Protein AF-A0A6N9VJW6-F1 (afdb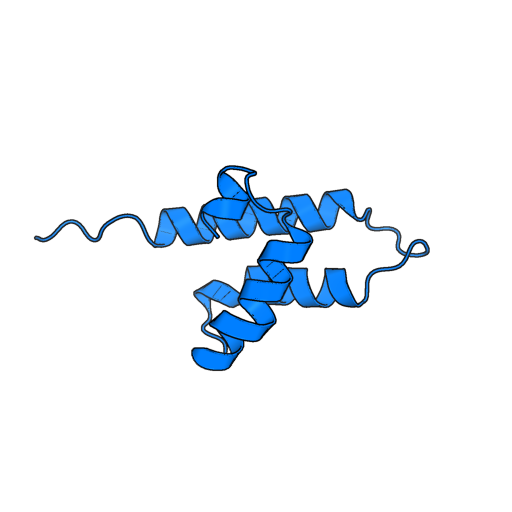_monomer_lite)

Foldseek 3Di:
DVCLLVVVDQLLRVLLCCQPPVCVVVVNDPLNVQSNVLNVCLVVDDPVDPDDNVNSSVSSNVSVVVSVVVPPDPPDD

Radius of gyration: 13.03 Å; chains: 1; bounding box: 26×22×49 Å

pLDDT: mean 90.48, std 13.84, range [39.66, 97.56]

Secondary structure (DSSP, 8-state):
-HHHHTTSS-HHHHHHHIIIIIIHHHT--GGGHHHHHHHHHHHH--TTSSS-HHHHHHHHHHHHHHHHHTTS-----

Structure (mmCIF, N/CA/C/O backbone):
data_AF-A0A6N9VJW6-F1
#
_entry.id   AF-A0A6N9VJW6-F1
#
loop_
_atom_site.group_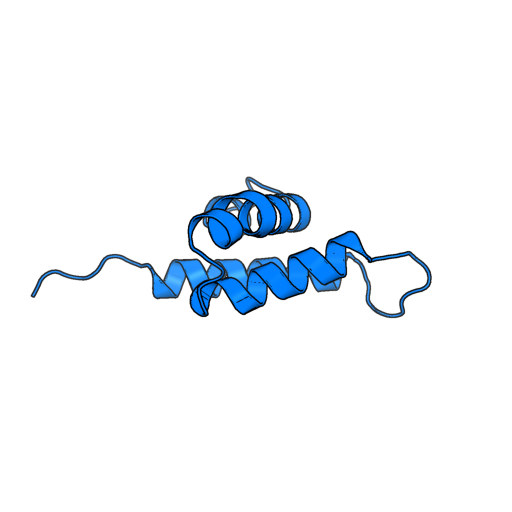PDB
_atom_site.id
_atom_site.type_symbol
_atom_site.label_atom_id
_atom_site.label_alt_id
_atom_site.label_comp_id
_atom_site.label_asym_id
_atom_site.label_entity_id
_atom_site.label_seq_id
_atom_site.pdbx_PDB_ins_code
_atom_site.Cartn_x
_atom_site.Cartn_y
_atom_site.Cartn_z
_atom_site.occupancy
_atom_site.B_iso_or_equiv
_atom_site.auth_seq_id
_atom_site.auth_comp_id
_atom_site.auth_asym_id
_atom_site.auth_atom_id
_atom_site.pdbx_PDB_model_num
ATOM 1 N N . ALA A 1 1 ? 0.674 -0.555 6.220 1.00 88.00 1 ALA A N 1
ATOM 2 C CA . ALA A 1 1 ? 1.053 0.844 5.911 1.00 88.00 1 ALA A CA 1
ATOM 3 C C . ALA A 1 1 ? 2.389 1.237 6.541 1.00 88.00 1 ALA A C 1
ATOM 5 O O . ALA A 1 1 ? 3.299 1.546 5.792 1.00 88.00 1 ALA A O 1
ATOM 6 N N . ALA A 1 2 ? 2.569 1.142 7.865 1.00 93.19 2 ALA A N 1
ATOM 7 C CA . ALA A 1 2 ? 3.845 1.483 8.517 1.00 93.19 2 ALA A CA 1
ATOM 8 C C . ALA A 1 2 ? 5.082 0.772 7.918 1.00 93.19 2 ALA A C 1
ATOM 10 O O . ALA A 1 2 ? 6.094 1.416 7.681 1.00 93.19 2 ALA A O 1
ATOM 11 N N . GLN A 1 3 ? 4.980 -0.521 7.587 1.00 96.06 3 GLN A N 1
ATOM 12 C CA . GLN A 1 3 ? 6.067 -1.274 6.933 1.00 96.06 3 GLN A CA 1
ATOM 13 C C . GLN A 1 3 ? 6.404 -0.767 5.519 1.00 96.06 3 GLN A C 1
ATOM 15 O O . GLN A 1 3 ? 7.551 -0.844 5.097 1.00 96.06 3 GLN A O 1
ATOM 20 N N . ILE A 1 4 ? 5.420 -0.212 4.800 1.00 96.56 4 ILE A N 1
ATOM 21 C CA . I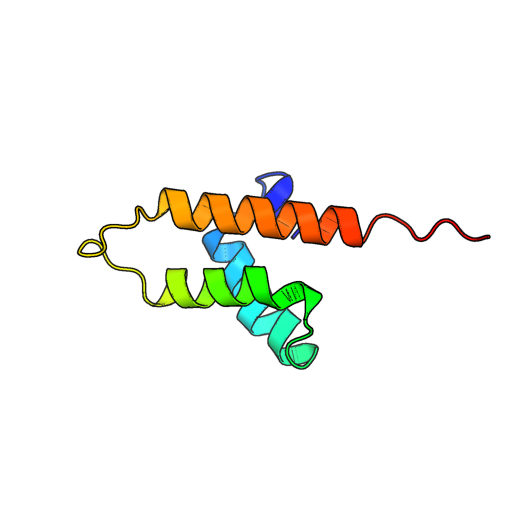LE A 1 4 ? 5.643 0.441 3.500 1.00 96.56 4 ILE A CA 1
ATOM 22 C C . ILE A 1 4 ? 6.433 1.736 3.717 1.00 96.56 4 ILE A C 1
ATOM 24 O O . ILE A 1 4 ? 7.402 2.003 3.018 1.00 96.56 4 ILE A O 1
ATOM 28 N N . VAL A 1 5 ? 6.042 2.528 4.723 1.00 96.31 5 VAL A N 1
ATOM 29 C CA . VAL A 1 5 ? 6.680 3.813 5.054 1.00 96.31 5 VAL A CA 1
ATOM 30 C C . VAL A 1 5 ? 8.134 3.641 5.496 1.00 96.31 5 VAL A C 1
ATOM 32 O O . VAL A 1 5 ? 8.990 4.427 5.096 1.00 96.31 5 VAL A O 1
ATOM 35 N N . ASP A 1 6 ? 8.403 2.619 6.306 1.00 95.31 6 ASP A N 1
ATOM 36 C CA . ASP A 1 6 ? 9.737 2.256 6.799 1.00 95.31 6 ASP A CA 1
ATOM 37 C C . ASP A 1 6 ? 10.603 1.550 5.732 1.00 95.31 6 ASP A C 1
ATOM 39 O O . ASP A 1 6 ? 11.812 1.412 5.894 1.00 95.31 6 ASP A O 1
ATOM 43 N N . GLY A 1 7 ? 10.005 1.135 4.609 1.00 94.94 7 GLY A N 1
ATOM 44 C CA . GLY A 1 7 ? 10.700 0.465 3.506 1.00 94.94 7 GLY A CA 1
ATOM 45 C C . GLY A 1 7 ? 10.989 -1.019 3.748 1.00 94.94 7 GLY A C 1
ATOM 46 O O . GLY A 1 7 ? 11.658 -1.654 2.936 1.00 94.94 7 GLY A O 1
ATOM 47 N N . SER A 1 8 ? 10.473 -1.595 4.837 1.00 96.88 8 SER A N 1
ATOM 48 C CA . SER A 1 8 ? 10.558 -3.033 5.121 1.00 96.88 8 SER A CA 1
ATOM 49 C C . SER A 1 8 ? 9.609 -3.879 4.262 1.00 96.88 8 SER A C 1
ATOM 51 O O . SER A 1 8 ? 9.779 -5.096 4.191 1.00 96.88 8 SER A O 1
ATOM 53 N N . LEU A 1 9 ? 8.644 -3.252 3.580 1.00 96.62 9 LEU A N 1
ATOM 54 C CA . LEU A 1 9 ? 7.742 -3.888 2.620 1.00 96.62 9 LEU A CA 1
ATOM 55 C C . LEU A 1 9 ? 7.678 -3.076 1.318 1.00 96.62 9 LEU A C 1
ATOM 57 O O . LEU A 1 9 ? 7.505 -1.859 1.363 1.00 96.62 9 LEU A O 1
ATOM 61 N N . ASP A 1 10 ? 7.784 -3.751 0.165 1.00 97.12 10 ASP A N 1
ATOM 62 C CA . ASP A 1 10 ? 7.605 -3.113 -1.148 1.00 97.12 10 ASP A CA 1
ATOM 63 C C . ASP A 1 10 ? 6.212 -2.458 -1.238 1.00 97.12 10 ASP A C 1
ATOM 65 O O . ASP A 1 10 ? 5.230 -3.080 -0.819 1.00 97.12 10 ASP A O 1
ATOM 69 N N . PRO A 1 11 ? 6.094 -1.228 -1.777 1.00 97.25 11 PRO A N 1
ATOM 70 C CA . PRO A 1 11 ? 4.813 -0.539 -1.851 1.00 97.25 11 PRO A CA 1
ATOM 71 C C . PRO A 1 11 ? 3.742 -1.311 -2.622 1.00 97.25 11 PRO A C 1
ATOM 73 O O . PRO A 1 11 ? 2.606 -1.350 -2.162 1.00 97.25 11 PRO A O 1
ATOM 76 N N . ALA A 1 12 ? 4.074 -1.980 -3.729 1.00 97.00 12 ALA A N 1
ATOM 77 C CA . ALA A 1 12 ? 3.074 -2.730 -4.483 1.00 97.00 12 ALA A CA 1
ATOM 78 C C . ALA A 1 12 ? 2.562 -3.934 -3.686 1.00 97.00 12 ALA A C 1
ATOM 80 O O . ALA A 1 12 ? 1.353 -4.088 -3.523 1.00 97.00 12 ALA A O 1
ATOM 81 N N . THR A 1 13 ? 3.467 -4.706 -3.080 1.00 97.44 13 THR A N 1
ATOM 82 C CA . THR A 1 13 ? 3.081 -5.804 -2.177 1.00 97.44 13 THR A CA 1
ATOM 83 C C . THR A 1 13 ? 2.259 -5.298 -0.989 1.00 97.44 13 THR A C 1
ATOM 85 O O . THR A 1 13 ? 1.282 -5.917 -0.580 1.00 97.44 13 THR A O 1
ATOM 88 N N . GLY A 1 14 ? 2.641 -4.162 -0.406 1.00 97.19 14 GLY A N 1
ATOM 89 C CA . GLY A 1 14 ? 1.927 -3.589 0.727 1.00 97.19 14 GLY A CA 1
ATOM 90 C C . GLY A 1 14 ? 0.544 -3.042 0.373 1.00 97.19 14 GLY A C 1
ATOM 91 O O . GLY A 1 14 ? -0.365 -3.151 1.196 1.00 97.19 14 GLY A O 1
ATOM 92 N N . ALA A 1 15 ? 0.377 -2.464 -0.818 1.00 97.38 15 ALA A N 1
ATOM 93 C CA . ALA A 1 15 ? -0.916 -2.008 -1.320 1.00 97.38 15 ALA A CA 1
ATOM 94 C C . ALA A 1 15 ? -1.860 -3.186 -1.578 1.00 97.38 15 ALA A C 1
ATOM 96 O O . ALA A 1 15 ? -3.011 -3.126 -1.148 1.00 97.38 15 ALA A O 1
ATOM 97 N N . ASP A 1 16 ? -1.356 -4.263 -2.186 1.00 97.44 16 ASP A N 1
ATOM 98 C CA . ASP A 1 16 ? -2.109 -5.499 -2.421 1.00 97.44 16 ASP A CA 1
ATOM 99 C C . ASP A 1 16 ? -2.633 -6.104 -1.109 1.00 97.44 16 ASP A C 1
ATOM 101 O O . ASP A 1 16 ? -3.837 -6.300 -0.959 1.00 97.44 16 ASP A O 1
ATOM 105 N N . LEU A 1 17 ? -1.774 -6.266 -0.094 1.00 97.19 17 LEU A N 1
ATOM 106 C CA . LEU A 1 17 ? -2.197 -6.777 1.220 1.00 97.19 17 LEU A CA 1
ATOM 107 C C . LEU A 1 17 ? -3.238 -5.873 1.893 1.00 97.19 17 LEU A C 1
ATOM 109 O O . LEU A 1 17 ? -4.212 -6.348 2.481 1.00 97.19 17 LEU A O 1
ATOM 113 N N . ILE A 1 18 ? -3.065 -4.549 1.806 1.00 95.69 18 ILE A N 1
ATOM 114 C CA . ILE A 1 18 ? -4.053 -3.604 2.342 1.00 95.69 18 ILE A CA 1
ATOM 115 C C . ILE A 1 18 ? -5.382 -3.728 1.590 1.00 95.69 18 ILE A C 1
ATOM 117 O O . ILE A 1 18 ? -6.433 -3.619 2.219 1.00 95.69 18 ILE A O 1
ATOM 121 N N . TRP A 1 19 ? -5.363 -3.950 0.280 1.00 96.50 19 TRP A N 1
ATOM 122 C CA . TRP A 1 19 ? -6.574 -4.108 -0.514 1.00 96.50 19 TRP A CA 1
ATOM 123 C C . TRP A 1 19 ? -7.278 -5.440 -0.235 1.00 96.50 19 TRP A C 1
ATOM 125 O O . TRP A 1 19 ? -8.452 -5.442 0.146 1.00 96.50 19 TRP A O 1
ATOM 135 N N . VAL A 1 20 ? -6.569 -6.557 -0.385 1.00 95.94 20 VAL A N 1
ATOM 136 C CA . VAL A 1 20 ? -7.135 -7.907 -0.306 1.00 95.94 20 VAL A CA 1
ATOM 137 C C . VAL A 1 20 ? -7.537 -8.260 1.122 1.00 95.94 20 VAL A C 1
ATOM 139 O O . VAL A 1 20 ? -8.623 -8.807 1.316 1.00 95.94 20 VAL A O 1
ATOM 142 N N . GLU A 1 21 ? -6.720 -7.914 2.118 1.00 94.50 21 GLU A N 1
ATOM 143 C CA . GLU A 1 21 ? -6.980 -8.283 3.512 1.00 94.50 21 GLU A CA 1
ATOM 144 C C . GLU A 1 21 ? -7.713 -7.164 4.260 1.00 94.50 21 GLU A C 1
ATOM 146 O O . GLU A 1 21 ? -8.863 -7.329 4.668 1.00 94.50 21 GLU A O 1
ATOM 151 N N . ALA A 1 22 ? -7.084 -5.993 4.411 1.00 92.19 22 ALA A N 1
ATOM 152 C CA . ALA A 1 22 ? -7.598 -4.960 5.312 1.00 92.19 22 ALA A CA 1
ATOM 153 C C . ALA A 1 22 ? -8.859 -4.258 4.779 1.00 92.19 22 ALA A C 1
ATOM 155 O O . ALA A 1 22 ? -9.813 -4.048 5.528 1.00 92.19 22 ALA A O 1
ATOM 156 N N . ALA A 1 23 ? -8.887 -3.867 3.502 1.00 93.38 23 ALA A N 1
ATOM 157 C CA . ALA A 1 23 ? -10.027 -3.159 2.931 1.00 93.38 23 ALA A CA 1
ATOM 158 C C . ALA A 1 23 ? -11.232 -4.090 2.764 1.00 93.38 23 ALA A C 1
ATOM 160 O O . ALA A 1 23 ? -12.338 -3.691 3.120 1.00 93.38 23 ALA A O 1
ATOM 161 N N . THR A 1 24 ? -11.027 -5.328 2.310 1.00 91.88 24 THR A N 1
ATOM 162 C CA . THR A 1 24 ? -12.101 -6.329 2.225 1.00 91.88 24 THR A CA 1
ATOM 163 C C . THR A 1 24 ? -12.716 -6.619 3.596 1.00 91.88 24 THR A C 1
ATOM 165 O O . THR A 1 24 ? -13.940 -6.581 3.729 1.00 91.88 24 THR A O 1
ATOM 168 N N . GLU A 1 25 ? -11.898 -6.854 4.629 1.00 95.44 25 GLU A N 1
ATOM 169 C CA . GLU A 1 25 ? -12.388 -7.151 5.985 1.00 95.44 25 GLU A CA 1
ATOM 170 C C . GLU A 1 25 ? -13.152 -5.969 6.603 1.00 95.44 25 GLU A C 1
ATOM 172 O O . GLU A 1 25 ? -14.179 -6.156 7.256 1.00 95.44 25 GLU A O 1
ATOM 177 N N . LEU A 1 26 ? -12.684 -4.741 6.362 1.00 93.44 26 LEU A N 1
ATOM 178 C CA . LEU A 1 26 ? -13.284 -3.521 6.907 1.00 93.44 26 LEU A CA 1
ATOM 179 C C . LEU A 1 26 ? -14.415 -2.941 6.039 1.00 93.44 26 LEU A C 1
ATOM 181 O O . LEU A 1 26 ? -14.977 -1.906 6.401 1.00 93.44 26 LEU A O 1
ATOM 185 N N . GLY A 1 27 ? -14.748 -3.565 4.905 1.00 94.69 27 GLY A N 1
ATOM 186 C CA . GLY A 1 27 ? -15.809 -3.099 4.005 1.00 94.69 27 GLY A CA 1
ATOM 187 C C . GLY A 1 27 ? -15.469 -1.822 3.225 1.00 94.69 27 GLY A C 1
ATOM 188 O O . GLY A 1 27 ? -16.351 -1.001 2.993 1.00 94.69 27 GLY A O 1
ATOM 189 N N . TYR A 1 28 ? -14.210 -1.658 2.815 1.00 91.25 28 TYR A N 1
ATOM 190 C CA . TYR A 1 28 ? -13.683 -0.543 2.013 1.00 91.25 28 TYR A CA 1
ATOM 191 C C . TYR A 1 28 ? -13.868 0.853 2.643 1.00 91.25 28 TYR A C 1
ATOM 193 O O . TYR A 1 28 ? -14.502 1.725 2.047 1.00 91.25 28 TYR A O 1
ATOM 201 N N . PRO A 1 29 ? -13.291 1.113 3.832 1.00 93.56 29 PRO A N 1
ATOM 202 C CA . PRO A 1 29 ? -13.395 2.418 4.482 1.00 93.56 29 PRO A CA 1
ATOM 203 C C . PRO A 1 29 ? -12.700 3.525 3.673 1.00 93.56 29 PRO A C 1
ATOM 205 O O . PRO A 1 29 ? -11.627 3.305 3.104 1.00 93.56 29 PRO A O 1
ATOM 208 N N . ASP A 1 30 ? -13.243 4.748 3.719 1.00 93.12 30 ASP A N 1
ATOM 209 C CA . ASP A 1 30 ? -12.748 5.894 2.936 1.00 93.12 30 ASP A CA 1
ATOM 210 C C . ASP A 1 30 ? -11.256 6.179 3.138 1.00 93.12 30 ASP A C 1
ATOM 212 O O . ASP A 1 30 ? -10.539 6.499 2.196 1.00 93.12 30 ASP A O 1
ATOM 216 N N . ARG A 1 31 ? -10.746 5.988 4.360 1.00 91.62 31 ARG A N 1
ATOM 217 C CA . ARG A 1 31 ? -9.325 6.208 4.676 1.00 91.62 31 ARG A CA 1
ATOM 218 C C . ARG A 1 31 ? -8.367 5.289 3.903 1.00 91.62 31 ARG A C 1
ATOM 220 O O . ARG A 1 31 ? -7.183 5.593 3.818 1.00 91.62 31 ARG A O 1
ATOM 227 N N . LEU A 1 32 ? -8.851 4.149 3.402 1.00 95.25 32 LEU A N 1
ATOM 228 C CA . LEU A 1 32 ? -8.059 3.201 2.613 1.00 95.25 32 LEU A CA 1
ATOM 229 C C . LEU A 1 32 ? -8.230 3.407 1.102 1.00 95.25 32 LEU A C 1
ATOM 231 O O . LEU A 1 32 ? -7.450 2.828 0.350 1.00 95.25 32 LEU A O 1
ATOM 235 N N . GLN A 1 33 ? -9.189 4.234 0.656 1.00 95.06 33 GLN A N 1
ATOM 236 C CA . GLN A 1 33 ? -9.515 4.429 -0.766 1.00 95.06 33 GLN A CA 1
ATOM 237 C C . GLN A 1 33 ? -8.282 4.723 -1.620 1.00 95.06 33 GLN A C 1
ATOM 239 O O . GLN A 1 33 ? -8.104 4.082 -2.648 1.00 95.06 33 GLN A O 1
ATOM 244 N N . SER A 1 34 ? -7.407 5.637 -1.188 1.00 95.56 34 SER A N 1
ATOM 245 C CA . SER A 1 34 ? -6.220 6.003 -1.970 1.00 95.56 34 SER A CA 1
ATOM 246 C C . SER A 1 34 ? -5.270 4.822 -2.183 1.00 95.56 34 SER A C 1
ATOM 248 O O . SER A 1 34 ? -4.768 4.632 -3.283 1.00 95.56 34 SER A O 1
ATOM 250 N N . ILE A 1 35 ? -5.062 3.989 -1.156 1.00 96.56 35 ILE A N 1
ATOM 251 C CA . ILE A 1 35 ? -4.199 2.803 -1.268 1.00 96.56 35 ILE A CA 1
ATOM 252 C C . ILE A 1 35 ? -4.877 1.727 -2.119 1.00 96.56 35 ILE A C 1
ATOM 254 O O . ILE A 1 35 ? -4.218 1.112 -2.950 1.00 96.56 35 ILE A O 1
ATOM 258 N N . VAL A 1 36 ? -6.185 1.524 -1.945 1.00 96.75 36 VAL A N 1
ATOM 259 C CA . VAL A 1 36 ? -6.964 0.561 -2.739 1.00 96.75 36 VAL A CA 1
ATOM 260 C C . VAL A 1 36 ? -6.951 0.937 -4.220 1.00 96.75 36 VAL A C 1
ATOM 262 O O . VAL A 1 36 ? -6.764 0.066 -5.061 1.00 96.75 36 VAL A O 1
ATOM 265 N N . HIS A 1 37 ? -7.092 2.222 -4.546 1.00 96.62 37 HIS A N 1
ATOM 266 C CA . HIS A 1 37 ? -6.996 2.703 -5.922 1.00 96.62 37 HIS A CA 1
ATOM 267 C C . HIS A 1 37 ? -5.630 2.367 -6.527 1.00 96.62 37 HIS A C 1
ATOM 269 O O . HIS A 1 37 ? -5.569 1.737 -7.578 1.00 96.62 37 HIS A O 1
ATOM 275 N N . CYS A 1 38 ? -4.544 2.717 -5.830 1.00 96.56 38 CYS A N 1
ATOM 276 C CA . CYS A 1 38 ? -3.195 2.398 -6.291 1.00 96.56 38 CYS A CA 1
ATOM 277 C C . CYS A 1 38 ? -2.982 0.883 -6.446 1.00 96.56 38 CYS A C 1
ATOM 279 O O . CYS A 1 38 ? -2.321 0.462 -7.386 1.00 96.56 38 CYS A O 1
ATOM 281 N N . ALA A 1 39 ? -3.537 0.058 -5.549 1.00 97.19 39 ALA A N 1
ATOM 282 C CA . ALA A 1 39 ? -3.440 -1.400 -5.636 1.00 97.19 39 ALA A CA 1
ATOM 283 C C . ALA A 1 39 ? -4.099 -1.941 -6.915 1.00 97.19 39 ALA A C 1
ATOM 285 O O . ALA A 1 39 ? -3.505 -2.765 -7.600 1.00 97.19 39 ALA A O 1
ATOM 286 N N . ILE A 1 40 ? -5.283 -1.429 -7.267 1.00 96.19 40 ILE A N 1
ATOM 287 C CA . ILE A 1 40 ? -5.991 -1.800 -8.500 1.00 96.19 40 ILE A CA 1
ATOM 288 C C . ILE A 1 40 ? -5.188 -1.373 -9.735 1.00 96.19 40 ILE A C 1
ATOM 290 O O . ILE A 1 40 ? -5.038 -2.156 -10.670 1.00 96.19 40 ILE A O 1
ATOM 294 N N . GLU A 1 41 ? -4.648 -0.151 -9.744 1.00 96.38 41 GLU A N 1
ATOM 295 C CA . GLU A 1 41 ? -3.811 0.313 -10.857 1.00 96.38 41 GLU A CA 1
ATOM 296 C C . GLU A 1 41 ? -2.526 -0.505 -10.997 1.00 96.38 41 GLU A C 1
ATOM 298 O O . GLU A 1 41 ? -2.094 -0.772 -12.113 1.00 96.38 41 GLU A O 1
ATOM 303 N N . LEU A 1 42 ? -1.921 -0.914 -9.881 1.00 95.94 42 LEU A N 1
ATOM 304 C CA . LEU A 1 42 ? -0.726 -1.753 -9.865 1.00 95.94 42 LEU A CA 1
ATOM 305 C C . LEU A 1 42 ? -1.002 -3.186 -10.334 1.00 95.94 42 LEU A C 1
ATOM 307 O O . LEU A 1 42 ? -0.145 -3.758 -11.005 1.00 95.94 42 LEU A O 1
ATOM 311 N N . ASP A 1 43 ? -2.167 -3.748 -10.003 1.00 96.00 43 ASP A N 1
ATOM 312 C CA . ASP A 1 43 ? -2.596 -5.078 -10.456 1.00 96.00 43 ASP A CA 1
ATOM 313 C C . ASP A 1 43 ? -2.843 -5.112 -11.976 1.00 96.00 43 ASP A C 1
ATOM 315 O O . ASP A 1 43 ? -2.422 -6.048 -12.655 1.00 96.00 43 ASP A O 1
ATOM 319 N N . ASP A 1 44 ? -3.442 -4.051 -12.534 1.00 95.81 44 ASP A N 1
ATOM 320 C CA . ASP A 1 44 ? -3.708 -3.928 -13.980 1.00 95.81 44 ASP A CA 1
ATOM 321 C C . ASP A 1 44 ? -2.508 -3.375 -14.784 1.00 95.81 44 ASP A C 1
ATOM 323 O O . ASP A 1 44 ? -2.503 -3.381 -16.024 1.00 95.81 44 ASP A O 1
ATOM 327 N N . TRP A 1 45 ? -1.468 -2.885 -14.097 1.00 96.12 45 TRP A N 1
ATOM 328 C CA . TRP A 1 45 ? -0.354 -2.192 -14.737 1.00 96.12 45 TRP A CA 1
ATOM 329 C C . TRP A 1 45 ? 0.363 -3.072 -15.764 1.00 96.12 45 TRP A C 1
ATOM 331 O O . TRP A 1 45 ? 0.689 -4.240 -15.538 1.00 96.12 45 TRP A O 1
ATOM 341 N N . ASN A 1 46 ? 0.724 -2.468 -16.898 1.00 93.75 46 ASN A N 1
ATOM 342 C CA . ASN A 1 46 ? 1.587 -3.108 -17.881 1.00 93.75 46 ASN A CA 1
ATOM 343 C C . ASN A 1 46 ? 2.554 -2.122 -18.544 1.00 93.75 46 ASN A C 1
ATOM 345 O O . ASN A 1 46 ? 2.324 -0.917 -18.591 1.00 93.75 46 ASN A O 1
ATOM 349 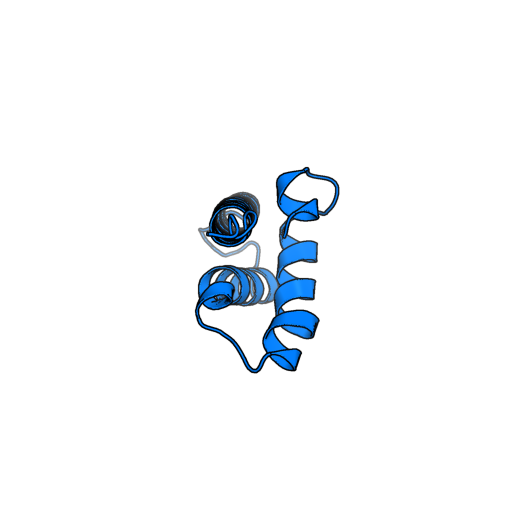N N . ALA A 1 47 ? 3.622 -2.658 -19.140 1.00 91.62 47 ALA A N 1
ATOM 350 C CA . ALA A 1 47 ? 4.714 -1.873 -19.720 1.00 91.62 47 ALA A CA 1
ATOM 351 C C . ALA A 1 47 ? 4.320 -0.967 -20.906 1.00 91.62 47 ALA A C 1
ATOM 353 O O . ALA A 1 47 ? 5.145 -0.175 -21.356 1.00 91.62 47 ALA A O 1
ATOM 354 N N . ASN A 1 48 ? 3.096 -1.081 -21.434 1.00 94.25 48 ASN A N 1
ATOM 355 C CA . ASN A 1 48 ? 2.588 -0.199 -22.486 1.00 94.25 48 ASN A CA 1
ATOM 356 C C . ASN A 1 48 ? 1.924 1.074 -21.925 1.00 94.25 48 ASN A C 1
ATOM 358 O O . ASN A 1 48 ? 1.551 1.963 -22.692 1.00 94.25 48 ASN A O 1
ATOM 362 N N . TRP A 1 49 ? 1.746 1.172 -20.606 1.00 93.06 49 TRP A N 1
ATOM 363 C CA . TRP A 1 49 ? 1.224 2.371 -19.961 1.00 93.06 49 TRP A CA 1
ATOM 364 C C . TRP A 1 49 ? 2.266 3.489 -19.966 1.00 93.06 49 TRP A C 1
ATOM 366 O O . TRP A 1 49 ? 3.466 3.256 -19.834 1.00 93.06 49 TRP A O 1
ATOM 376 N N . SER A 1 50 ? 1.801 4.733 -20.099 1.00 92.81 50 SER A N 1
ATOM 377 C CA . SER A 1 50 ? 2.676 5.907 -19.989 1.00 92.81 50 SER A CA 1
ATOM 378 C C . SER A 1 50 ? 3.135 6.164 -18.552 1.00 92.81 50 SER A C 1
ATOM 380 O O . SER A 1 50 ? 4.176 6.786 -18.357 1.00 92.81 50 SER A O 1
ATOM 382 N N . THR A 1 51 ? 2.379 5.684 -17.562 1.00 91.06 51 THR A N 1
ATOM 383 C CA . THR A 1 51 ? 2.717 5.798 -16.142 1.00 91.06 51 THR A CA 1
ATOM 384 C C . THR A 1 51 ? 3.785 4.764 -15.774 1.00 91.06 51 THR A C 1
ATOM 386 O O . THR A 1 51 ? 3.545 3.564 -15.931 1.00 91.06 51 THR A O 1
ATOM 389 N N . PRO A 1 52 ? 4.958 5.178 -15.269 1.00 94.44 52 PRO A N 1
ATOM 390 C CA . PRO A 1 52 ? 5.971 4.255 -14.776 1.00 94.44 52 PRO A CA 1
ATOM 391 C C . PRO A 1 52 ? 5.487 3.492 -13.538 1.00 94.44 52 PRO A C 1
ATOM 393 O O . PRO A 1 52 ? 4.887 4.080 -12.642 1.00 94.44 52 PRO A O 1
ATOM 396 N N . LEU A 1 53 ? 5.849 2.210 -13.429 1.00 92.62 53 LEU A N 1
ATOM 397 C CA . LEU A 1 53 ? 5.566 1.397 -12.238 1.00 92.62 53 LEU A CA 1
ATOM 398 C C . LEU A 1 53 ? 6.091 2.051 -10.946 1.00 92.62 53 LEU A C 1
ATOM 400 O O . LEU A 1 53 ? 5.415 2.054 -9.923 1.00 92.62 53 LEU A O 1
ATOM 404 N N . GLU A 1 54 ? 7.287 2.640 -11.005 1.00 95.12 54 GLU A N 1
ATOM 405 C CA . GLU A 1 54 ? 7.907 3.344 -9.873 1.00 95.12 54 GLU A CA 1
ATOM 406 C C . GLU A 1 54 ? 7.077 4.548 -9.407 1.00 95.12 54 GLU A C 1
ATOM 408 O O . GLU A 1 54 ? 7.024 4.823 -8.212 1.00 95.12 54 GLU A O 1
ATOM 413 N N . GLN A 1 55 ? 6.384 5.235 -10.324 1.00 96.00 55 GLN A N 1
ATOM 414 C CA . GLN A 1 55 ? 5.510 6.352 -9.968 1.00 96.00 55 GLN A CA 1
ATOM 415 C C . GLN A 1 55 ? 4.306 5.859 -9.156 1.00 96.00 55 GLN A C 1
ATOM 417 O O . GLN A 1 55 ? 4.008 6.427 -8.112 1.00 96.00 55 GLN A O 1
ATOM 422 N N . LEU A 1 56 ? 3.666 4.763 -9.575 1.00 95.88 56 LEU A N 1
ATOM 423 C CA . LEU A 1 56 ? 2.559 4.163 -8.819 1.00 95.88 56 LEU A CA 1
ATOM 424 C C . LEU A 1 56 ? 3.009 3.699 -7.425 1.00 95.88 56 LEU A C 1
ATOM 426 O O . LEU A 1 56 ? 2.307 3.899 -6.435 1.00 95.88 56 LEU A O 1
ATOM 430 N N . LYS A 1 57 ? 4.216 3.130 -7.316 1.00 96.69 57 LYS A N 1
ATOM 431 C CA . LYS A 1 57 ? 4.804 2.766 -6.018 1.00 96.69 57 LYS A CA 1
ATOM 432 C C . LYS A 1 57 ? 5.053 3.982 -5.121 1.00 96.69 57 LYS A C 1
ATOM 434 O O . LYS A 1 57 ? 4.862 3.888 -3.907 1.00 96.69 57 LYS A O 1
ATOM 439 N N . GLU A 1 58 ? 5.463 5.111 -5.694 1.00 97.25 58 GLU A N 1
ATOM 440 C CA . GLU A 1 58 ? 5.615 6.367 -4.957 1.00 97.25 58 GLU A CA 1
ATOM 441 C C . GLU A 1 58 ? 4.261 6.890 -4.451 1.00 97.25 5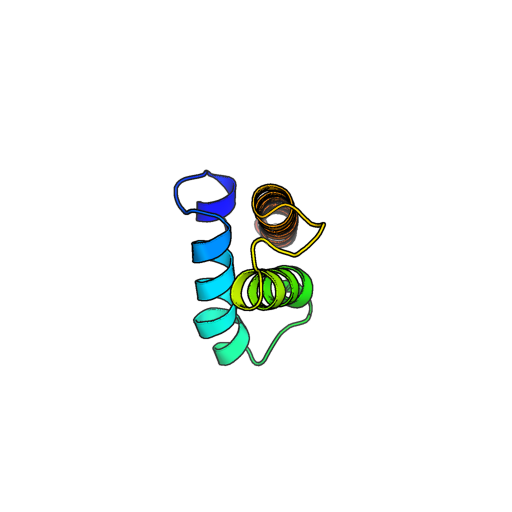8 GLU A C 1
ATOM 443 O O . GLU A 1 58 ? 4.160 7.292 -3.289 1.00 97.25 58 GLU A O 1
ATOM 448 N N . GLU A 1 59 ? 3.197 6.794 -5.251 1.00 97.00 59 GLU A N 1
ATOM 449 C CA . GLU A 1 59 ? 1.846 7.184 -4.817 1.00 97.00 59 GLU A CA 1
ATOM 450 C C . GLU A 1 59 ? 1.333 6.315 -3.662 1.00 97.00 59 GLU A C 1
ATOM 452 O O . GLU A 1 59 ? 0.801 6.844 -2.679 1.00 97.00 59 GLU A O 1
ATOM 457 N N . VAL A 1 60 ? 1.592 5.001 -3.695 1.00 97.56 60 VAL A N 1
ATOM 458 C CA . VAL A 1 60 ? 1.318 4.124 -2.545 1.00 97.56 60 VAL A CA 1
ATOM 459 C C . VAL A 1 60 ? 2.074 4.595 -1.305 1.00 97.56 60 VAL A C 1
ATOM 461 O O . VAL A 1 60 ? 1.501 4.628 -0.214 1.00 97.56 60 VAL A O 1
ATOM 464 N N . LEU A 1 61 ? 3.355 4.952 -1.435 1.00 97.44 61 LEU A N 1
ATOM 465 C CA . LEU A 1 61 ? 4.161 5.411 -0.304 1.00 97.44 61 LEU A CA 1
ATOM 466 C C . LEU A 1 61 ? 3.589 6.699 0.304 1.00 97.44 61 LEU A C 1
ATOM 468 O O . LEU A 1 61 ? 3.505 6.811 1.531 1.00 97.44 61 LEU A O 1
ATOM 472 N N . VAL A 1 62 ? 3.165 7.649 -0.531 1.00 97.19 62 VAL A N 1
ATOM 473 C CA . VAL A 1 62 ? 2.507 8.887 -0.088 1.00 97.19 62 VAL A CA 1
ATOM 474 C C . VAL A 1 62 ? 1.198 8.572 0.640 1.00 97.19 62 VAL A C 1
ATOM 476 O O . VAL A 1 62 ? 0.989 9.050 1.758 1.00 97.19 62 VAL A O 1
ATOM 479 N N . ALA A 1 63 ? 0.350 7.715 0.071 1.00 95.94 63 ALA A N 1
ATOM 480 C CA . ALA A 1 63 ? -0.912 7.315 0.691 1.00 95.94 63 ALA A CA 1
ATOM 481 C C . ALA A 1 63 ? -0.699 6.552 2.014 1.00 95.94 63 ALA A C 1
ATOM 483 O O . ALA A 1 63 ? -1.412 6.778 2.994 1.00 95.94 63 ALA A O 1
ATOM 484 N N . ALA A 1 64 ? 0.316 5.688 2.088 1.00 95.62 64 ALA A N 1
ATOM 485 C CA . ALA A 1 64 ? 0.674 4.954 3.298 1.00 95.62 64 ALA A CA 1
ATOM 486 C C . ALA A 1 64 ? 1.193 5.873 4.415 1.00 95.62 64 ALA A C 1
ATOM 488 O O . ALA A 1 64 ? 0.874 5.638 5.587 1.00 95.62 64 ALA A O 1
ATOM 489 N N . ARG A 1 65 ? 1.955 6.923 4.070 1.00 95.12 65 ARG A N 1
ATOM 490 C CA . ARG A 1 65 ? 2.376 7.971 5.016 1.00 95.12 65 ARG A CA 1
ATOM 491 C C . ARG A 1 65 ? 1.165 8.713 5.556 1.00 95.12 65 ARG A C 1
ATOM 493 O O . ARG A 1 65 ? 0.952 8.683 6.765 1.00 95.12 65 ARG A O 1
ATOM 500 N N . ALA A 1 66 ? 0.313 9.222 4.667 1.00 93.56 66 ALA A N 1
ATOM 501 C CA . ALA A 1 66 ? -0.902 9.930 5.053 1.00 93.56 66 ALA A CA 1
ATOM 502 C C . ALA A 1 66 ? -1.795 9.079 5.969 1.00 93.56 66 ALA A C 1
ATOM 504 O O . ALA A 1 66 ? -2.271 9.564 6.994 1.00 93.56 66 ALA A O 1
ATOM 505 N N . LEU A 1 67 ? -1.970 7.789 5.664 1.00 91.31 67 LEU A N 1
ATOM 506 C CA . LEU A 1 67 ? -2.738 6.868 6.504 1.00 91.31 67 LEU A CA 1
ATOM 507 C C . LEU A 1 67 ? -2.111 6.672 7.895 1.00 91.31 67 LEU A C 1
ATOM 509 O O . LEU A 1 67 ? -2.832 6.590 8.887 1.00 91.31 67 LEU A O 1
ATOM 513 N N . THR A 1 68 ? -0.782 6.593 7.972 1.00 90.12 68 THR A N 1
ATOM 514 C CA . THR A 1 68 ? -0.050 6.405 9.237 1.00 90.12 68 THR A CA 1
ATOM 515 C C . THR A 1 68 ? -0.074 7.675 10.090 1.00 90.12 68 THR A C 1
ATOM 517 O O . THR A 1 68 ? -0.241 7.596 11.303 1.00 90.12 68 THR A O 1
ATOM 520 N N . GLU A 1 69 ? 0.026 8.848 9.466 1.00 87.94 69 GLU A N 1
ATOM 521 C CA . GLU A 1 69 ? -0.056 10.152 10.136 1.00 87.94 69 GLU A CA 1
ATOM 522 C C . GLU A 1 69 ? -1.481 10.455 10.619 1.00 87.94 69 GLU A C 1
ATOM 524 O O . GLU A 1 69 ? -1.666 10.983 11.713 1.00 87.94 69 GLU A O 1
ATOM 529 N N . SER A 1 70 ? -2.492 10.031 9.856 1.00 73.81 70 SER A N 1
ATOM 530 C CA . SER A 1 70 ? -3.909 10.119 10.243 1.00 73.81 70 SER A CA 1
ATOM 531 C C . SER A 1 70 ? -4.292 9.149 11.371 1.00 73.81 70 SER A C 1
ATOM 533 O O . SER A 1 70 ? -5.382 9.265 11.925 1.00 73.81 70 SER A O 1
ATOM 535 N N . GLY A 1 71 ? -3.425 8.178 11.686 1.00 61.56 71 GLY A N 1
ATOM 536 C CA . GLY A 1 71 ? -3.611 7.164 12.729 1.00 61.56 71 GLY A CA 1
ATOM 537 C C . GLY A 1 71 ? -2.591 7.233 13.874 1.00 61.56 71 GLY A C 1
ATOM 538 O O . GLY A 1 71 ? -2.507 6.283 14.654 1.00 61.56 71 GLY A O 1
ATOM 539 N N . GLY A 1 72 ? -1.799 8.312 13.972 1.00 46.50 72 GLY A N 1
ATOM 540 C CA . GLY A 1 72 ? -0.925 8.579 15.124 1.00 46.50 72 GLY A CA 1
ATOM 541 C C . GLY A 1 72 ? -1.742 8.723 16.416 1.00 46.50 72 GLY A C 1
ATOM 542 O O . GLY A 1 72 ? -2.910 9.101 16.328 1.00 46.50 72 GLY A O 1
ATOM 543 N N . PRO A 1 73 ? -1.178 8.385 17.597 1.00 43.53 73 PRO A N 1
ATOM 544 C CA . PRO A 1 73 ? -1.956 8.061 18.788 1.00 43.53 73 PRO A CA 1
ATOM 545 C C . PRO A 1 73 ? -2.963 9.163 19.085 1.00 43.53 73 PRO A C 1
ATOM 547 O O . PRO A 1 73 ? -2.585 10.322 19.258 1.00 43.53 73 PRO A O 1
ATOM 550 N N . GLU A 1 74 ? -4.235 8.780 19.158 1.00 48.03 74 GLU A N 1
ATOM 551 C CA . GLU A 1 74 ? -5.256 9.555 19.842 1.00 48.03 74 GLU A CA 1
ATOM 552 C C . GLU A 1 74 ? -4.683 9.929 21.216 1.00 48.03 74 GLU A C 1
ATOM 554 O O . GLU A 1 74 ? -4.572 9.087 22.108 1.00 48.03 74 GLU A O 1
ATOM 559 N N . SER A 1 75 ? -4.219 11.173 21.363 1.00 39.66 75 SER A N 1
ATOM 560 C CA . SER A 1 75 ? -3.891 11.742 22.664 1.00 39.66 75 SER A CA 1
ATOM 561 C C . SER A 1 75 ? -5.152 11.617 23.514 1.00 39.66 75 SER A C 1
ATOM 563 O O . SER A 1 75 ? -6.169 12.210 23.140 1.00 39.66 75 SER A O 1
ATOM 565 N N . PRO A 1 76 ? -5.136 10.859 24.625 1.00 53.50 76 PRO A N 1
ATOM 566 C CA . PRO A 1 76 ? -6.263 10.880 25.528 1.00 53.50 76 PRO A CA 1
ATOM 567 C C . PRO A 1 76 ? -6.340 12.291 26.111 1.00 53.50 76 PRO A C 1
ATOM 569 O O . PRO A 1 76 ? -5.336 12.822 26.596 1.00 53.50 76 PRO A O 1
ATOM 572 N N . LEU A 1 77 ? -7.523 12.893 25.977 1.00 45.97 77 LEU A N 1
ATOM 573 C CA . LEU A 1 77 ? -7.934 14.096 26.697 1.00 45.97 77 LEU A CA 1
ATOM 574 C C . LEU A 1 77 ? -7.703 13.946 28.206 1.00 45.97 77 LEU A C 1
ATOM 576 O O . LEU A 1 77 ? -7.933 12.830 28.730 1.00 45.97 77 LEU A O 1
#

Organism: Streptomyces m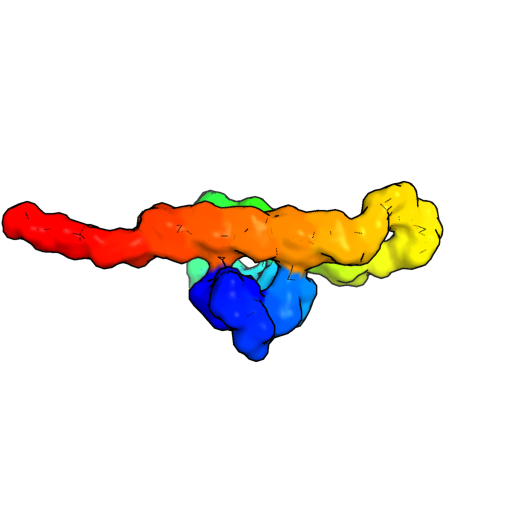icroflavus (NCBI:txid1919)

Sequence (77 aa):
AAQIVDGSLDPATGADLIWVEAATELGYPDRLQSIVHCAIELDDWNANWSTPLEQLKEEVLVAARALTESGGPESPL